Protein AF-A0A936ZXC7-F1 (afdb_monomer)

Structure (mmCIF, N/CA/C/O backbone):
data_AF-A0A936ZXC7-F1
#
_entry.id   AF-A0A936ZXC7-F1
#
loop_
_atom_site.group_PDB
_atom_site.id
_atom_site.type_symbol
_atom_site.label_atom_id
_atom_site.label_alt_id
_atom_site.label_comp_id
_atom_site.label_asym_id
_atom_site.label_entity_id
_atom_site.label_seq_id
_atom_site.pdbx_PDB_ins_code
_atom_site.Cartn_x
_atom_site.Cartn_y
_atom_site.Cartn_z
_atom_site.occupancy
_atom_site.B_iso_or_equiv
_atom_site.auth_seq_id
_atom_site.auth_comp_id
_atom_site.auth_asym_id
_atom_site.auth_atom_id
_atom_site.pdbx_PDB_model_num
ATOM 1 N N . MET A 1 1 ? -9.868 4.189 4.174 1.00 84.69 1 MET A N 1
ATOM 2 C CA . MET A 1 1 ? -10.949 5.196 4.031 1.00 84.69 1 MET A CA 1
ATOM 3 C C . MET A 1 1 ? -12.336 4.656 4.392 1.00 84.69 1 MET A C 1
ATOM 5 O O . MET A 1 1 ? -12.883 5.129 5.375 1.00 84.69 1 MET A O 1
ATOM 9 N N . LYS A 1 2 ? -12.896 3.651 3.692 1.00 87.75 2 LYS A N 1
ATOM 10 C CA . LYS A 1 2 ? -14.298 3.210 3.889 1.00 87.75 2 LYS A CA 1
ATOM 11 C C . LYS A 1 2 ? -14.613 2.737 5.313 1.00 87.75 2 LYS A C 1
ATOM 13 O O . LYS A 1 2 ? -15.684 3.027 5.826 1.00 87.75 2 LYS A O 1
ATOM 18 N N . ASN A 1 3 ? -13.658 2.071 5.967 1.00 87.94 3 ASN A N 1
ATOM 19 C CA . ASN A 1 3 ? -13.813 1.641 7.359 1.00 87.94 3 ASN A CA 1
ATOM 20 C C . ASN A 1 3 ? -14.006 2.837 8.302 1.00 87.94 3 ASN A C 1
ATOM 22 O O . ASN A 1 3 ? -14.913 2.823 9.119 1.00 87.94 3 ASN A O 1
ATOM 26 N N . TRP A 1 4 ? -13.198 3.890 8.152 1.00 92.62 4 TRP A N 1
ATOM 27 C CA . TRP A 1 4 ? -13.322 5.107 8.958 1.00 92.62 4 TRP A CA 1
ATOM 28 C C . TRP A 1 4 ? -14.599 5.889 8.651 1.00 92.62 4 TRP A C 1
ATOM 30 O O . TRP A 1 4 ? -15.241 6.378 9.572 1.00 92.62 4 TRP A O 1
ATOM 40 N N . GLN A 1 5 ? -15.017 5.935 7.382 1.00 93.50 5 GLN A N 1
ATOM 41 C CA . GLN A 1 5 ? -16.287 6.556 6.986 1.00 93.50 5 GLN A CA 1
ATOM 42 C C . GLN A 1 5 ? -17.486 5.872 7.652 1.00 93.50 5 GLN A C 1
ATOM 44 O O . GLN A 1 5 ? -18.351 6.554 8.186 1.00 93.50 5 GLN A O 1
ATOM 49 N N . ALA A 1 6 ? -17.503 4.536 7.689 1.00 89.56 6 ALA A N 1
ATOM 50 C CA . ALA A 1 6 ? -18.551 3.777 8.374 1.00 89.56 6 ALA A CA 1
ATOM 51 C C . ALA A 1 6 ? -18.571 4.009 9.897 1.00 89.56 6 ALA A C 1
ATOM 53 O O . ALA A 1 6 ? -19.593 3.791 10.536 1.00 89.56 6 ALA A O 1
ATOM 54 N N . LEU A 1 7 ? -17.450 4.454 10.472 1.00 90.06 7 LEU A N 1
ATOM 55 C CA . LEU A 1 7 ? -17.317 4.796 11.889 1.00 90.06 7 LEU A CA 1
ATOM 56 C C . LEU A 1 7 ? -17.603 6.281 12.184 1.00 90.06 7 LEU A C 1
ATOM 58 O O . LEU A 1 7 ? -17.504 6.686 13.338 1.00 90.06 7 LEU A O 1
ATOM 62 N N . GLY A 1 8 ? -17.929 7.092 11.168 1.00 93.19 8 GLY A N 1
ATOM 63 C CA . GLY A 1 8 ? -18.130 8.542 11.304 1.00 93.19 8 GLY A CA 1
ATOM 64 C C . GLY A 1 8 ? -16.835 9.356 11.448 1.00 93.19 8 GLY A C 1
ATOM 65 O O . GLY A 1 8 ? -16.875 10.561 11.669 1.00 93.19 8 GLY A O 1
ATOM 66 N N . GLU A 1 9 ? -15.673 8.724 11.290 1.00 93.88 9 GLU A N 1
ATOM 67 C CA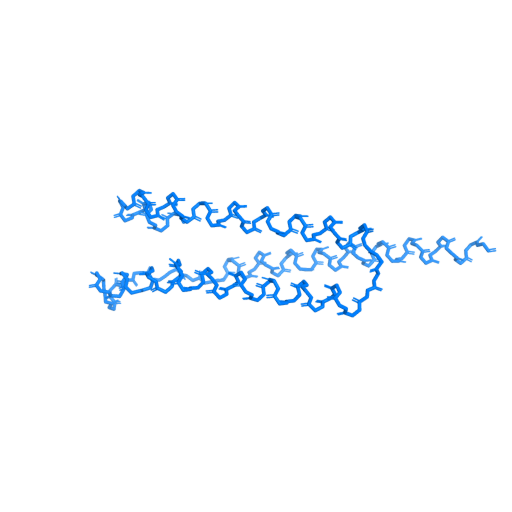 . GLU A 1 9 ? -14.351 9.317 11.522 1.00 93.88 9 GLU A CA 1
ATOM 68 C C . GLU A 1 9 ? -13.799 9.925 10.221 1.00 93.88 9 GLU A C 1
ATOM 70 O O . GLU A 1 9 ? -12.907 9.364 9.573 1.00 93.88 9 GLU A O 1
ATOM 75 N N . LYS A 1 10 ? -14.365 11.062 9.796 1.00 94.00 10 LYS A N 1
ATOM 76 C CA . LYS A 1 10 ? -14.066 11.685 8.491 1.00 94.00 10 LYS A CA 1
ATOM 77 C C . LYS A 1 10 ? -12.586 12.044 8.319 1.00 94.00 10 LYS A C 1
ATOM 79 O O . LYS A 1 10 ? -11.993 11.683 7.308 1.00 94.00 10 LYS A O 1
ATOM 84 N N . GLU A 1 11 ? -11.966 12.653 9.324 1.00 94.44 11 GLU A N 1
ATOM 85 C CA . GLU A 1 11 ? -10.557 13.063 9.257 1.00 94.44 11 GLU A CA 1
ATOM 86 C C . GLU A 1 11 ? -9.612 11.865 9.050 1.00 94.44 11 GLU A C 1
ATOM 88 O O . GLU A 1 11 ? -8.755 11.862 8.165 1.00 94.44 11 GLU A O 1
ATOM 93 N N . LYS A 1 12 ? -9.830 10.770 9.788 1.00 93.88 12 LYS A N 1
ATOM 94 C CA . LYS A 1 12 ? -9.057 9.525 9.625 1.00 93.88 12 LYS A CA 1
ATOM 95 C C . LYS A 1 12 ? -9.308 8.864 8.267 1.00 93.88 12 LYS A C 1
ATOM 97 O O . LYS A 1 12 ? -8.429 8.186 7.715 1.00 93.88 12 LYS A O 1
ATOM 102 N N . ALA A 1 13 ? -10.507 9.035 7.709 1.00 95.38 13 ALA A N 1
ATOM 103 C CA . ALA A 1 13 ? -10.814 8.572 6.363 1.00 95.38 13 ALA A CA 1
ATOM 104 C C . ALA A 1 13 ? -10.001 9.324 5.304 1.00 95.38 13 ALA A C 1
ATOM 106 O O . ALA A 1 13 ? -9.459 8.663 4.411 1.00 95.38 13 ALA A O 1
ATOM 107 N N . ASP A 1 14 ? -9.881 10.644 5.441 1.00 95.31 14 ASP A N 1
ATOM 108 C CA . ASP A 1 14 ? -9.106 11.504 4.544 1.00 95.31 14 ASP A CA 1
ATOM 109 C C . ASP A 1 14 ? -7.610 11.202 4.646 1.00 95.31 14 ASP A C 1
ATOM 111 O O . ASP A 1 14 ? -6.964 10.968 3.624 1.00 95.31 14 ASP A O 1
ATOM 115 N N . GLN A 1 15 ? -7.079 11.028 5.860 1.00 94.38 15 GLN A N 1
ATOM 116 C CA . GLN A 1 15 ? -5.699 10.565 6.061 1.00 94.38 15 GLN A CA 1
ATOM 117 C C . GLN A 1 15 ? -5.440 9.222 5.363 1.00 94.38 15 GLN A C 1
ATOM 119 O O . GLN A 1 15 ? -4.433 9.041 4.682 1.00 94.38 15 GLN A O 1
ATOM 124 N N . SER A 1 16 ? -6.374 8.271 5.459 1.00 94.38 16 SER A N 1
ATOM 125 C CA . SER A 1 16 ? -6.238 6.987 4.755 1.00 94.38 16 SER A CA 1
ATOM 126 C C . SER A 1 16 ? -6.298 7.126 3.232 1.00 94.38 16 SER A C 1
ATOM 128 O O . SER A 1 16 ? -5.706 6.316 2.523 1.00 94.38 16 SER A O 1
ATOM 130 N N . LYS A 1 17 ? -7.066 8.093 2.716 1.00 95.12 17 LYS A N 1
ATOM 131 C CA . LYS A 1 17 ? -7.129 8.389 1.280 1.00 95.12 17 LYS A CA 1
ATOM 132 C C . LYS A 1 17 ? -5.805 8.989 0.808 1.00 95.12 17 LYS A C 1
ATOM 134 O O . LYS A 1 17 ? -5.308 8.590 -0.239 1.00 95.12 17 LYS A O 1
ATOM 139 N N . MET A 1 18 ? -5.218 9.882 1.599 1.00 95.44 18 MET A N 1
ATOM 140 C CA . MET A 1 18 ? -3.913 10.475 1.318 1.00 95.44 18 MET A CA 1
ATOM 141 C C . MET A 1 18 ? -2.802 9.420 1.302 1.00 95.44 18 MET A C 1
ATOM 143 O O . MET A 1 18 ? -1.999 9.420 0.377 1.00 95.44 18 MET A O 1
ATOM 147 N N . TRP A 1 19 ? -2.818 8.458 2.233 1.00 95.69 19 TRP A N 1
ATOM 148 C CA . TRP A 1 19 ? -1.917 7.297 2.193 1.00 95.69 19 TRP A CA 1
ATOM 149 C C . TRP A 1 19 ? -2.042 6.500 0.896 1.00 95.69 19 TRP A C 1
ATOM 151 O O . TRP A 1 19 ? -1.031 6.186 0.281 1.00 95.69 19 TRP A O 1
ATOM 161 N N . LEU A 1 20 ? -3.268 6.210 0.449 1.00 94.62 20 LEU A N 1
ATOM 162 C CA . LEU A 1 20 ? -3.488 5.494 -0.809 1.00 94.62 20 LEU A CA 1
ATOM 163 C C . LEU A 1 20 ? -2.912 6.261 -2.008 1.00 94.62 20 LEU A C 1
ATOM 165 O O . LEU A 1 20 ? -2.186 5.682 -2.809 1.00 94.62 20 LEU A O 1
ATOM 169 N N . ILE A 1 21 ? -3.227 7.554 -2.121 1.00 96.81 21 ILE A N 1
ATOM 170 C CA . ILE A 1 21 ? -2.746 8.402 -3.221 1.00 96.81 21 ILE A CA 1
ATOM 171 C C . ILE A 1 21 ? -1.218 8.506 -3.183 1.00 96.81 21 ILE A C 1
ATOM 173 O O . ILE A 1 21 ? -0.576 8.320 -4.211 1.00 96.81 21 ILE A O 1
ATOM 177 N N . GLY A 1 22 ? -0.637 8.740 -2.004 1.00 96.62 22 GLY A N 1
ATOM 178 C CA . GLY A 1 22 ? 0.810 8.820 -1.814 1.00 96.62 22 GLY A CA 1
ATOM 179 C C . GLY A 1 22 ? 1.521 7.518 -2.178 1.00 96.62 22 GLY A C 1
ATOM 180 O O . GLY A 1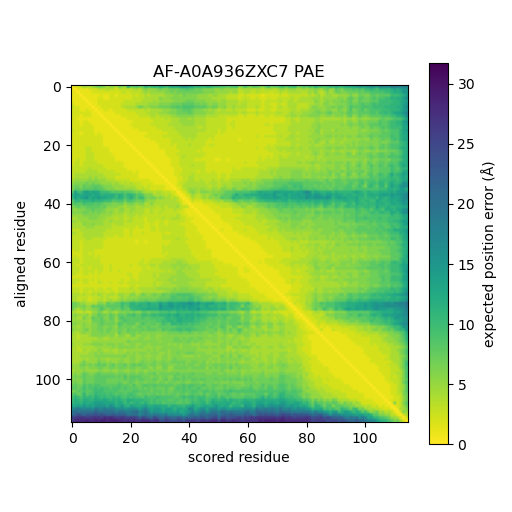 22 ? 2.530 7.553 -2.874 1.00 96.62 22 GLY A O 1
ATOM 181 N N . SER A 1 23 ? 0.971 6.363 -1.789 1.00 95.62 23 SER A N 1
ATOM 182 C CA . SER A 1 23 ? 1.520 5.061 -2.182 1.00 95.62 23 SER A CA 1
ATOM 183 C C . SER A 1 23 ? 1.437 4.827 -3.690 1.00 95.62 23 SER A C 1
ATOM 185 O O . SER A 1 23 ? 2.407 4.360 -4.276 1.00 95.62 23 SER A O 1
ATOM 187 N N . ILE A 1 24 ? 0.318 5.177 -4.335 1.00 96.06 24 ILE A N 1
ATOM 188 C CA . ILE A 1 24 ? 0.189 5.071 -5.798 1.00 96.06 24 ILE A CA 1
ATOM 189 C C . ILE A 1 24 ? 1.221 5.968 -6.485 1.00 96.06 24 ILE A C 1
ATOM 191 O O . ILE A 1 24 ? 1.950 5.492 -7.349 1.00 96.06 24 ILE A O 1
ATOM 195 N N . ALA A 1 25 ? 1.319 7.236 -6.079 1.00 97.31 25 ALA A N 1
ATOM 196 C CA . ALA A 1 25 ? 2.285 8.176 -6.640 1.00 97.31 25 ALA A CA 1
ATOM 197 C C . ALA A 1 25 ? 3.724 7.668 -6.477 1.00 97.31 25 ALA A C 1
ATOM 199 O O . ALA A 1 25 ? 4.493 7.688 -7.433 1.00 97.31 25 ALA A O 1
ATOM 200 N N . PHE A 1 26 ? 4.065 7.137 -5.300 1.00 95.31 26 PHE A N 1
ATOM 201 C CA . PHE A 1 26 ? 5.366 6.529 -5.040 1.00 95.31 26 PHE A CA 1
ATOM 202 C C . PHE A 1 26 ? 5.662 5.360 -5.989 1.00 95.31 26 PHE A C 1
ATOM 204 O O . PHE A 1 26 ? 6.719 5.340 -6.612 1.00 95.31 26 PHE A O 1
ATOM 211 N N . PHE A 1 27 ? 4.729 4.417 -6.161 1.00 92.38 27 PHE A N 1
ATOM 212 C CA . PHE A 1 27 ? 4.932 3.286 -7.072 1.00 92.38 27 PHE A CA 1
ATOM 213 C C . PHE A 1 27 ? 4.991 3.700 -8.545 1.00 92.38 27 PHE A C 1
ATOM 215 O O . PHE A 1 27 ? 5.753 3.106 -9.301 1.00 92.38 27 PHE A O 1
ATOM 222 N N . VAL A 1 28 ? 4.240 4.726 -8.956 1.00 93.69 28 VAL A N 1
ATOM 223 C CA . VAL A 1 28 ? 4.336 5.290 -10.312 1.00 93.69 28 VAL A CA 1
ATOM 224 C C . VAL A 1 28 ? 5.718 5.895 -10.546 1.00 93.69 28 VAL A C 1
ATOM 226 O O . VAL A 1 28 ? 6.335 5.610 -11.568 1.00 93.69 28 VAL A O 1
ATOM 229 N N . VAL A 1 29 ? 6.233 6.678 -9.592 1.00 92.94 29 VAL A N 1
ATOM 230 C CA . VAL A 1 29 ? 7.592 7.233 -9.674 1.00 92.94 29 VAL A CA 1
ATOM 231 C C . VAL A 1 29 ? 8.621 6.109 -9.752 1.00 92.94 29 VAL A C 1
ATOM 233 O O . VAL A 1 29 ? 9.455 6.136 -10.650 1.00 92.94 29 VAL A O 1
ATOM 236 N N . LEU A 1 30 ? 8.519 5.089 -8.893 1.00 89.75 30 LEU A N 1
ATOM 237 C CA . LEU A 1 30 ? 9.408 3.925 -8.944 1.00 89.75 30 LEU A CA 1
ATOM 238 C C . LEU A 1 30 ? 9.376 3.224 -10.305 1.00 89.75 30 LEU A C 1
ATOM 240 O O . LEU A 1 30 ? 10.432 2.904 -10.841 1.00 89.75 30 LEU A O 1
ATOM 244 N N . ALA A 1 31 ? 8.190 3.008 -10.877 1.00 87.06 31 ALA A N 1
ATOM 245 C CA . ALA A 1 31 ? 8.047 2.367 -12.180 1.00 87.06 31 ALA A CA 1
ATOM 246 C C . ALA A 1 31 ? 8.696 3.198 -13.298 1.00 87.06 31 ALA A C 1
ATOM 248 O O . ALA A 1 31 ? 9.426 2.650 -14.118 1.00 87.06 31 ALA A O 1
ATOM 249 N N . ILE A 1 32 ? 8.493 4.520 -13.303 1.00 90.38 32 ILE A N 1
ATOM 250 C CA . ILE A 1 32 ? 9.139 5.423 -14.266 1.00 90.38 32 ILE A CA 1
ATOM 251 C C . ILE A 1 32 ? 10.661 5.372 -14.096 1.00 90.38 32 ILE A C 1
ATOM 253 O O . ILE A 1 32 ? 11.383 5.183 -15.073 1.00 90.38 32 ILE A O 1
ATOM 257 N N . THR A 1 33 ? 11.170 5.485 -12.868 1.00 87.25 33 THR A N 1
ATOM 258 C CA . THR A 1 33 ? 12.615 5.442 -12.609 1.00 87.25 33 THR A CA 1
ATOM 259 C C . THR A 1 33 ? 13.226 4.112 -13.041 1.00 87.25 33 THR A C 1
ATOM 261 O O . THR A 1 33 ? 14.276 4.126 -13.674 1.00 87.25 33 THR A O 1
ATOM 264 N N . ALA A 1 34 ? 12.553 2.986 -12.787 1.00 84.12 34 ALA A N 1
ATOM 265 C CA . ALA A 1 34 ? 13.007 1.664 -13.216 1.00 84.12 34 ALA A CA 1
ATOM 266 C C . ALA A 1 34 ? 13.124 1.532 -14.745 1.00 84.12 34 ALA A C 1
ATOM 268 O O . ALA A 1 34 ? 13.959 0.777 -15.222 1.00 84.12 34 ALA A O 1
ATOM 269 N N . THR A 1 35 ? 12.323 2.274 -15.519 1.00 82.81 35 THR A N 1
ATOM 270 C CA . THR A 1 35 ? 12.423 2.274 -16.992 1.00 82.81 35 THR A CA 1
ATOM 271 C C . THR A 1 35 ? 13.490 3.214 -17.551 1.00 82.81 35 THR A C 1
ATOM 273 O O . THR A 1 35 ? 13.954 3.008 -18.668 1.00 82.81 35 THR A O 1
ATOM 276 N N . LEU A 1 36 ? 13.851 4.268 -16.811 1.00 88.88 36 LEU A N 1
ATOM 277 C CA . LEU A 1 36 ? 14.763 5.315 -17.288 1.00 88.88 36 LEU A CA 1
ATOM 278 C C . LEU A 1 36 ? 16.199 5.136 -16.790 1.00 88.88 36 LEU A C 1
ATOM 280 O O . LEU A 1 36 ? 17.123 5.667 -17.405 1.00 88.88 36 LEU A O 1
ATOM 284 N N . MET A 1 37 ? 16.393 4.447 -15.665 1.00 86.25 37 MET A N 1
ATOM 285 C CA . MET A 1 37 ? 17.716 4.219 -15.093 1.00 86.25 37 MET A CA 1
ATOM 286 C C . MET A 1 37 ? 18.316 2.895 -15.571 1.00 86.25 37 MET A C 1
ATOM 288 O O . MET A 1 37 ? 17.592 1.909 -15.693 1.00 86.25 37 MET A O 1
ATOM 292 N N . PRO A 1 38 ? 19.639 2.848 -15.812 1.00 85.25 38 PRO A N 1
ATOM 293 C CA . PRO A 1 38 ? 20.323 1.592 -16.079 1.00 85.25 38 PRO A CA 1
ATOM 294 C C . PRO A 1 38 ? 20.211 0.662 -14.869 1.00 85.25 38 PRO A C 1
ATOM 296 O O . PRO A 1 38 ? 20.290 1.111 -13.721 1.00 85.25 38 PRO A O 1
ATOM 299 N N . GLU A 1 39 ? 20.054 -0.635 -15.129 1.00 84.94 39 GLU A N 1
ATOM 300 C CA . GLU A 1 39 ? 20.010 -1.632 -14.064 1.00 84.94 39 GLU A CA 1
ATOM 301 C C . GLU A 1 39 ? 21.332 -1.641 -13.287 1.00 84.94 39 GLU A C 1
ATOM 303 O O . GLU A 1 39 ? 22.418 -1.809 -13.847 1.00 84.94 39 GLU A O 1
ATOM 308 N N . SER A 1 40 ? 21.238 -1.440 -11.974 1.00 88.81 40 SER A N 1
ATOM 309 C CA . SER A 1 40 ? 22.372 -1.465 -11.059 1.00 88.81 40 SER A CA 1
ATOM 310 C C . SER A 1 40 ? 21.931 -2.013 -9.703 1.00 88.81 40 SER A C 1
ATOM 312 O O . SER A 1 40 ? 20.775 -1.871 -9.293 1.00 88.81 40 SER A O 1
ATOM 314 N N . LYS A 1 41 ? 22.864 -2.633 -8.974 1.00 89.75 41 LYS A N 1
ATOM 315 C CA . LYS A 1 41 ? 22.577 -3.197 -7.644 1.00 89.75 41 LYS A CA 1
ATOM 316 C C . LYS A 1 41 ? 22.151 -2.118 -6.647 1.00 89.75 41 LYS A C 1
ATOM 318 O O . LYS A 1 41 ? 21.368 -2.389 -5.739 1.00 89.75 41 LYS A O 1
ATOM 323 N N . GLU A 1 42 ? 22.673 -0.908 -6.804 1.00 88.94 42 GLU A N 1
ATOM 324 C CA . GLU A 1 42 ? 22.357 0.246 -5.967 1.00 88.94 42 GLU A CA 1
ATOM 325 C C . GLU A 1 42 ? 20.915 0.708 -6.193 1.00 88.94 42 GLU A C 1
ATOM 327 O O . GLU A 1 42 ? 20.186 0.926 -5.225 1.00 88.94 42 GLU A O 1
ATOM 332 N N . VAL A 1 43 ? 20.481 0.796 -7.455 1.00 86.25 43 VAL A N 1
ATOM 333 C CA . VAL A 1 43 ? 19.103 1.158 -7.827 1.00 86.25 43 VAL A CA 1
ATOM 334 C C . VAL A 1 43 ? 18.110 0.120 -7.294 1.00 86.25 43 VAL A C 1
ATOM 336 O O . VAL A 1 43 ? 17.123 0.481 -6.648 1.00 86.25 43 VAL A O 1
ATOM 339 N N . ASP A 1 44 ? 18.422 -1.168 -7.444 1.00 88.25 44 ASP A N 1
ATOM 340 C CA . ASP A 1 44 ? 17.619 -2.267 -6.896 1.00 88.25 44 ASP A CA 1
ATOM 341 C C . ASP A 1 44 ? 17.475 -2.194 -5.373 1.00 88.25 44 ASP A C 1
ATOM 343 O O . ASP A 1 44 ? 16.382 -2.375 -4.818 1.00 88.25 44 ASP A O 1
ATOM 347 N N . LEU A 1 45 ? 18.583 -1.933 -4.674 1.00 90.75 45 LEU A N 1
ATOM 348 C CA . LEU A 1 45 ? 18.581 -1.800 -3.222 1.00 90.75 45 LEU A CA 1
ATOM 349 C C . LEU A 1 45 ? 17.734 -0.603 -2.783 1.00 90.75 45 LEU A C 1
ATOM 351 O O . LEU A 1 45 ? 16.934 -0.742 -1.856 1.00 90.75 45 LEU A O 1
ATOM 355 N N . LEU A 1 46 ? 17.869 0.542 -3.455 1.00 88.31 46 LEU A N 1
ATOM 356 C CA . LEU A 1 46 ? 17.079 1.744 -3.179 1.00 88.31 46 LEU A CA 1
ATOM 357 C C . LEU A 1 46 ? 15.582 1.489 -3.358 1.00 88.31 46 LEU A C 1
ATOM 359 O O . LEU A 1 46 ? 14.791 1.874 -2.496 1.00 88.31 46 LEU A O 1
ATOM 363 N N . PHE A 1 47 ? 15.180 0.791 -4.421 1.00 90.31 47 PHE A N 1
ATOM 364 C CA . PHE A 1 47 ? 13.777 0.447 -4.657 1.00 90.31 47 PHE A CA 1
ATOM 365 C C . PHE A 1 47 ? 13.215 -0.480 -3.581 1.00 90.31 47 PHE A C 1
ATOM 367 O O . PHE A 1 47 ? 12.142 -0.212 -3.030 1.00 90.31 47 PHE A O 1
ATOM 374 N N . ARG A 1 48 ? 13.947 -1.540 -3.220 1.00 91.12 48 ARG A N 1
ATOM 375 C CA . ARG A 1 48 ? 13.526 -2.476 -2.164 1.00 91.12 48 ARG A CA 1
ATOM 376 C C . ARG A 1 48 ? 13.445 -1.789 -0.806 1.00 91.12 48 ARG A C 1
ATOM 378 O O . ARG A 1 48 ? 12.440 -1.933 -0.109 1.00 91.12 48 ARG A O 1
ATOM 385 N N . ALA A 1 49 ? 14.473 -1.025 -0.444 1.00 94.12 49 ALA A N 1
ATOM 386 C CA . ALA A 1 49 ? 14.520 -0.287 0.812 1.00 94.12 49 ALA A CA 1
ATOM 387 C C . ALA A 1 49 ? 13.413 0.773 0.879 1.00 94.12 49 ALA A C 1
ATOM 389 O O . ALA A 1 49 ? 12.743 0.887 1.903 1.00 94.12 49 ALA A O 1
ATOM 390 N N . GLY A 1 50 ? 13.163 1.494 -0.217 1.00 93.00 50 GLY A N 1
ATOM 391 C CA . GLY A 1 50 ? 12.094 2.484 -0.316 1.00 93.00 50 GLY A CA 1
ATOM 392 C C . GLY A 1 50 ? 10.707 1.864 -0.161 1.00 93.00 50 GLY A C 1
ATOM 393 O O . GLY A 1 50 ? 9.908 2.337 0.647 1.00 93.00 50 GLY A O 1
ATOM 394 N N . ALA A 1 51 ? 10.428 0.766 -0.869 1.00 93.31 51 ALA A N 1
ATOM 395 C CA . ALA A 1 51 ? 9.160 0.047 -0.748 1.00 93.31 51 ALA A CA 1
ATOM 396 C C . ALA A 1 51 ? 8.948 -0.511 0.670 1.00 93.31 51 ALA A C 1
ATOM 398 O O . ALA A 1 51 ? 7.855 -0.400 1.233 1.00 93.31 51 ALA A O 1
ATOM 399 N N . PHE A 1 52 ? 9.998 -1.063 1.280 1.00 95.69 52 PHE A N 1
ATOM 400 C CA . PHE A 1 52 ? 9.940 -1.567 2.651 1.00 95.69 52 PHE A CA 1
ATOM 401 C C . PHE A 1 52 ? 9.758 -0.438 3.675 1.00 95.69 52 PHE A C 1
ATOM 403 O O . PHE A 1 52 ? 8.940 -0.548 4.589 1.00 95.69 52 PHE A O 1
ATOM 410 N N . GLY A 1 53 ? 10.453 0.684 3.486 1.00 96.50 53 GLY A N 1
ATOM 411 C CA . GLY A 1 53 ? 10.299 1.891 4.294 1.00 96.50 53 GLY A CA 1
ATOM 412 C C . GLY A 1 53 ? 8.881 2.453 4.224 1.00 96.50 53 GLY A C 1
ATOM 413 O O . GLY A 1 53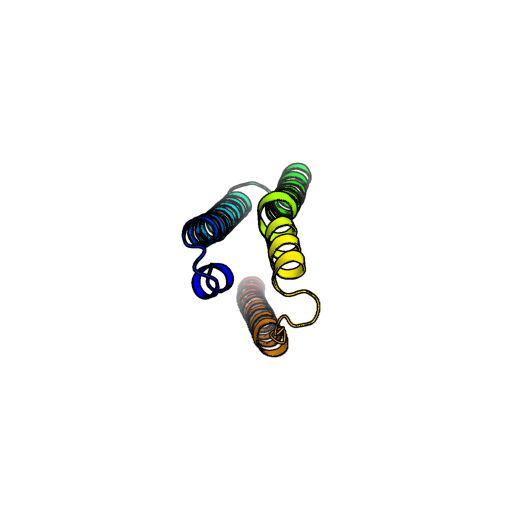 ? 8.290 2.752 5.263 1.00 96.50 53 GLY A O 1
ATOM 414 N N . LEU A 1 54 ? 8.290 2.514 3.026 1.00 96.50 54 LEU A N 1
ATOM 415 C CA . LEU A 1 54 ? 6.895 2.918 2.838 1.00 96.50 54 LEU A CA 1
ATOM 416 C C . LEU A 1 54 ? 5.937 1.991 3.599 1.00 96.50 54 LEU A C 1
ATOM 418 O O . LEU A 1 54 ? 5.023 2.473 4.270 1.00 96.50 54 LEU A O 1
ATOM 422 N N . LEU A 1 55 ? 6.154 0.673 3.532 1.00 95.75 55 LEU A N 1
ATOM 423 C CA . LEU A 1 55 ? 5.335 -0.310 4.242 1.00 95.75 55 LEU A CA 1
ATOM 424 C C . LEU A 1 55 ? 5.399 -0.113 5.763 1.00 95.75 55 LEU A C 1
ATOM 426 O O . LEU A 1 55 ? 4.358 -0.100 6.424 1.00 95.75 55 LEU A O 1
ATOM 430 N N . ILE A 1 56 ? 6.600 0.080 6.317 1.00 97.62 56 ILE A N 1
ATOM 431 C CA . ILE A 1 56 ? 6.791 0.366 7.747 1.00 97.62 56 ILE A CA 1
ATOM 432 C C . ILE A 1 56 ? 6.082 1.668 8.126 1.00 97.62 56 ILE A C 1
ATOM 434 O O . ILE A 1 56 ? 5.337 1.698 9.110 1.00 97.62 56 ILE A O 1
ATOM 438 N N . ALA A 1 57 ? 6.281 2.731 7.345 1.00 97.06 57 ALA A N 1
ATOM 439 C CA . ALA A 1 57 ? 5.679 4.033 7.602 1.00 97.06 57 ALA A CA 1
ATOM 440 C C . ALA A 1 57 ? 4.147 3.943 7.617 1.00 97.06 57 ALA A C 1
ATOM 442 O O . ALA A 1 57 ? 3.510 4.389 8.574 1.00 97.06 57 ALA A O 1
ATOM 443 N N . TRP A 1 58 ? 3.560 3.281 6.618 1.00 96.88 58 TRP A N 1
ATOM 444 C CA . TRP A 1 58 ? 2.122 3.038 6.552 1.00 96.88 58 TRP A CA 1
ATOM 445 C C . TRP A 1 58 ? 1.618 2.209 7.739 1.00 96.88 58 TRP A C 1
ATOM 447 O O . TRP A 1 58 ? 0.588 2.537 8.341 1.00 96.88 58 TRP A O 1
ATOM 457 N N . TYR A 1 59 ? 2.342 1.151 8.117 1.00 96.19 59 TYR A N 1
ATOM 458 C CA . TYR A 1 59 ? 1.947 0.295 9.232 1.00 96.19 59 TYR A CA 1
ATOM 459 C C . TYR A 1 59 ? 1.901 1.072 10.549 1.00 96.19 59 TYR A C 1
ATOM 461 O O . TYR A 1 59 ? 0.907 1.004 11.278 1.00 96.19 59 TYR A O 1
ATOM 469 N N . VAL A 1 60 ? 2.953 1.836 10.849 1.00 96.81 60 VAL A N 1
ATOM 470 C CA . VAL A 1 60 ? 3.069 2.586 12.106 1.00 96.81 60 VAL A CA 1
ATOM 471 C C . VAL A 1 60 ? 2.065 3.734 12.166 1.00 96.81 60 VAL A C 1
ATOM 473 O O . VAL A 1 60 ? 1.444 3.930 13.210 1.00 96.81 60 VAL A O 1
ATOM 476 N N . GLN A 1 61 ? 1.881 4.469 11.069 1.00 94.75 61 GLN A N 1
ATOM 477 C CA . GLN A 1 61 ? 1.073 5.692 11.061 1.00 94.75 61 GLN A CA 1
ATOM 478 C C . GLN A 1 61 ? -0.413 5.448 10.781 1.00 94.75 61 GLN A C 1
ATOM 480 O O . GLN A 1 61 ? -1.249 6.234 11.215 1.00 94.75 61 GLN A O 1
ATOM 485 N N . SER A 1 62 ? -0.773 4.371 10.077 1.00 93.25 62 SER A N 1
ATOM 486 C CA . SER A 1 62 ? -2.158 4.125 9.654 1.00 93.25 62 SER A CA 1
ATOM 487 C C . SER A 1 62 ? -2.714 2.805 10.186 1.00 93.25 62 SER A C 1
ATOM 489 O O . SER A 1 62 ? -3.706 2.799 10.924 1.00 93.25 62 SER A O 1
ATOM 491 N N . ALA A 1 63 ? -2.068 1.680 9.873 1.00 92.44 63 ALA A N 1
ATOM 492 C CA . ALA A 1 63 ? -2.636 0.359 10.151 1.00 92.44 63 ALA A CA 1
ATOM 493 C C . ALA A 1 63 ? -2.714 0.046 11.654 1.00 92.44 63 ALA A C 1
ATOM 495 O O . ALA A 1 63 ? -3.762 -0.359 12.164 1.00 92.44 63 ALA A O 1
ATOM 496 N N . ARG A 1 64 ? -1.618 0.269 12.388 1.00 94.50 64 ARG A N 1
ATOM 497 C CA . ARG A 1 64 ? -1.532 -0.018 13.825 1.00 94.50 64 ARG A CA 1
ATOM 498 C C . ARG A 1 64 ? -2.486 0.857 14.657 1.00 94.50 64 ARG A C 1
ATOM 500 O O . ARG A 1 64 ? -3.184 0.290 15.503 1.00 94.50 64 ARG A O 1
ATOM 507 N N . PRO A 1 65 ? -2.593 2.186 14.444 1.00 93.31 65 PRO A N 1
ATOM 508 C CA . PRO A 1 65 ? -3.594 3.011 15.124 1.00 93.31 65 PRO A CA 1
ATOM 509 C C . PRO A 1 65 ? -5.033 2.586 14.823 1.00 93.31 65 PRO A C 1
ATOM 511 O O . PRO A 1 65 ? -5.857 2.550 15.736 1.00 93.31 65 PRO A O 1
ATOM 514 N N . GLN A 1 66 ? -5.336 2.200 13.579 1.00 92.62 66 GLN A N 1
ATOM 515 C CA . GLN A 1 66 ? -6.664 1.697 13.222 1.00 92.62 66 GLN A CA 1
ATOM 516 C C . GLN A 1 66 ? -7.018 0.421 13.990 1.00 92.62 66 GLN A C 1
ATOM 518 O O . GLN A 1 66 ? -8.100 0.335 14.570 1.00 92.62 66 GLN A O 1
ATOM 523 N N . ALA A 1 67 ? -6.103 -0.549 14.029 1.00 92.06 67 ALA A N 1
ATOM 524 C CA . ALA A 1 67 ? -6.311 -1.796 14.758 1.00 92.06 67 ALA A CA 1
ATOM 525 C C . ALA A 1 67 ? -6.551 -1.545 16.255 1.00 92.06 67 ALA A C 1
ATOM 527 O O . ALA A 1 67 ? -7.482 -2.104 16.833 1.00 92.06 67 ALA A O 1
ATOM 528 N N . ARG A 1 68 ? -5.763 -0.650 16.867 1.00 93.94 68 ARG A N 1
ATOM 529 C CA . ARG A 1 68 ? -5.930 -0.247 18.273 1.00 93.94 68 ARG A CA 1
ATOM 530 C C . ARG A 1 68 ? -7.270 0.430 18.537 1.00 93.94 68 ARG A C 1
ATOM 532 O O . ARG A 1 68 ? -7.933 0.082 19.506 1.00 93.94 68 ARG A O 1
ATOM 539 N N . TYR A 1 69 ? -7.677 1.359 17.674 1.00 93.69 69 TYR A N 1
ATOM 540 C CA . TYR A 1 69 ? -8.964 2.043 17.792 1.00 93.69 69 TYR A CA 1
ATOM 541 C C . TYR A 1 69 ? -10.130 1.048 17.759 1.00 93.69 69 TYR A C 1
ATOM 543 O O . TYR A 1 69 ? -11.023 1.101 18.601 1.00 93.69 69 TYR A O 1
ATOM 551 N N . ILE A 1 70 ? -10.107 0.114 16.805 1.00 92.12 70 ILE A N 1
ATOM 552 C CA . ILE A 1 70 ? -11.150 -0.906 16.665 1.00 92.12 70 ILE A CA 1
ATOM 553 C C . ILE A 1 70 ? -11.178 -1.825 17.890 1.00 92.12 70 ILE A C 1
ATOM 555 O O . ILE A 1 70 ? -12.251 -2.067 18.438 1.00 92.12 70 ILE A O 1
ATOM 559 N N . ALA A 1 71 ? -10.012 -2.298 18.339 1.00 92.12 71 ALA A N 1
ATOM 560 C CA . ALA A 1 71 ? -9.906 -3.154 19.516 1.00 92.12 71 ALA A CA 1
ATOM 561 C C . ALA A 1 71 ? -10.427 -2.455 20.780 1.00 92.12 71 ALA A C 1
ATOM 563 O O . ALA A 1 71 ? -11.184 -3.057 21.532 1.00 92.12 71 ALA A O 1
ATOM 564 N N . GLY A 1 72 ? -10.084 -1.178 20.977 1.00 94.19 72 GLY A N 1
ATOM 565 C CA . GLY A 1 72 ? -10.552 -0.396 22.121 1.00 94.19 72 GLY A CA 1
ATOM 566 C C . GLY A 1 72 ? -12.054 -0.107 22.092 1.00 94.19 72 GLY A C 1
ATOM 567 O O . GLY A 1 72 ? -12.693 -0.116 23.136 1.00 94.19 72 GLY A O 1
ATOM 568 N N . ARG A 1 73 ? -12.634 0.125 20.907 1.00 92.44 73 ARG A N 1
ATOM 569 C CA . ARG A 1 73 ? -14.053 0.495 20.774 1.00 92.44 73 ARG A CA 1
ATOM 570 C C . ARG A 1 73 ? -15.005 -0.700 20.732 1.00 92.44 73 ARG A C 1
ATOM 572 O O . ARG A 1 73 ? -16.128 -0.589 21.208 1.00 92.44 73 ARG A O 1
ATOM 579 N N . PHE A 1 74 ? -14.590 -1.811 20.128 1.00 91.31 74 PHE A N 1
ATOM 580 C CA . PHE A 1 74 ? -15.480 -2.941 19.837 1.00 91.31 74 PHE A CA 1
ATOM 581 C C . PHE A 1 74 ? -15.021 -4.268 20.449 1.00 91.31 74 PHE A C 1
ATOM 583 O O . PHE A 1 74 ? -15.814 -5.207 20.496 1.00 91.31 74 PHE A O 1
ATOM 590 N N . GLY A 1 75 ? -13.768 -4.381 20.902 1.00 89.69 75 GLY A N 1
ATOM 591 C CA . GLY A 1 75 ? -13.228 -5.620 21.462 1.00 89.69 75 GLY A CA 1
ATOM 592 C C . GLY A 1 75 ? -13.444 -6.828 20.542 1.00 89.69 75 GLY A C 1
ATOM 593 O O . GLY A 1 75 ? -13.143 -6.784 19.346 1.00 89.69 75 GLY A O 1
ATOM 594 N N . ALA A 1 76 ? -13.993 -7.909 21.103 1.00 88.31 76 ALA A N 1
ATOM 595 C CA . ALA A 1 76 ? -14.320 -9.133 20.366 1.00 88.31 76 ALA A CA 1
ATOM 596 C C . ALA A 1 76 ? -15.558 -9.000 19.459 1.00 88.31 76 ALA A C 1
ATOM 598 O O . ALA A 1 76 ? -15.723 -9.790 18.532 1.00 88.31 76 ALA A O 1
ATOM 599 N N . SER A 1 77 ? -16.397 -7.988 19.680 1.00 90.00 77 SER A N 1
ATOM 600 C CA . SER A 1 77 ? -17.667 -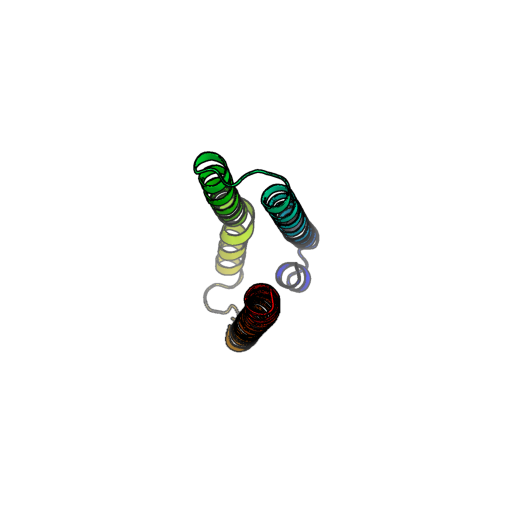7.793 18.973 1.00 90.00 77 SER A CA 1
ATOM 601 C C . SER A 1 77 ? -17.505 -7.119 17.606 1.00 90.00 77 SER A C 1
ATOM 603 O O . SER A 1 77 ? -18.498 -6.820 16.945 1.00 90.00 77 SER A O 1
ATOM 605 N N . TYR A 1 78 ? -16.272 -6.846 17.164 1.00 86.25 78 TYR A N 1
ATOM 606 C CA . TYR A 1 78 ? -16.029 -6.217 15.869 1.00 86.25 78 TYR A CA 1
ATOM 607 C C . TYR A 1 78 ? -16.321 -7.182 14.703 1.00 86.25 78 TYR A C 1
ATOM 609 O O . TYR A 1 78 ? -15.631 -8.200 14.569 1.00 86.25 78 TYR A O 1
ATOM 617 N N . PRO A 1 79 ? -17.268 -6.861 13.800 1.00 84.44 79 PRO A N 1
ATOM 618 C CA . PRO A 1 79 ? -17.581 -7.713 12.660 1.00 84.44 79 PRO A CA 1
ATOM 619 C C . PRO A 1 79 ? -16.447 -7.667 11.626 1.0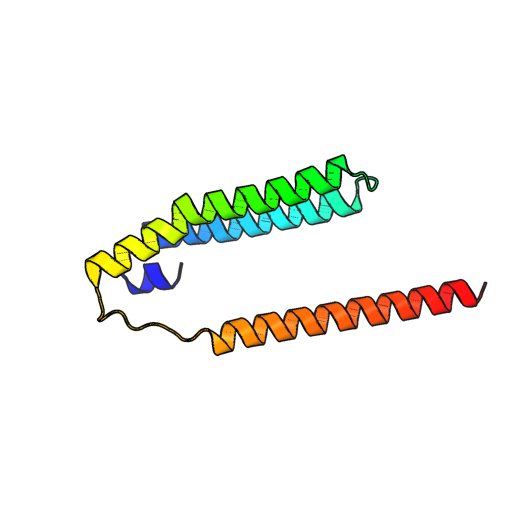0 84.44 79 PRO A C 1
ATOM 621 O O . PRO A 1 79 ? -16.287 -6.703 10.872 1.00 84.44 79 PRO A O 1
ATOM 624 N N . LYS A 1 80 ? -15.642 -8.732 11.577 1.00 85.25 80 LYS A N 1
ATOM 625 C CA . LYS A 1 80 ? -14.532 -8.865 10.625 1.00 85.25 80 LYS A CA 1
ATOM 626 C C . LYS A 1 80 ? -15.057 -9.259 9.246 1.00 85.25 80 LYS A C 1
ATOM 628 O O . LYS A 1 80 ? -15.850 -10.186 9.110 1.00 85.25 80 LYS A O 1
ATOM 633 N N . LYS A 1 81 ? -14.568 -8.586 8.203 1.00 86.81 81 LYS A N 1
ATOM 634 C CA . LYS A 1 81 ? -14.812 -8.997 6.814 1.00 86.81 81 LYS A CA 1
ATOM 635 C C . LYS A 1 81 ? -13.787 -10.047 6.395 1.00 86.81 81 LYS A C 1
ATOM 637 O O . LYS A 1 81 ? -12.610 -9.932 6.727 1.00 86.81 81 LYS A O 1
ATOM 642 N N . GLY A 1 82 ? -14.241 -11.055 5.653 1.00 89.00 82 GLY A N 1
ATOM 643 C CA . GLY A 1 82 ? -13.363 -12.076 5.086 1.00 89.00 82 GLY A CA 1
ATOM 644 C C . GLY A 1 82 ? -12.448 -11.524 3.987 1.00 89.00 82 GLY A C 1
ATOM 645 O O . GLY A 1 82 ? -12.797 -10.574 3.285 1.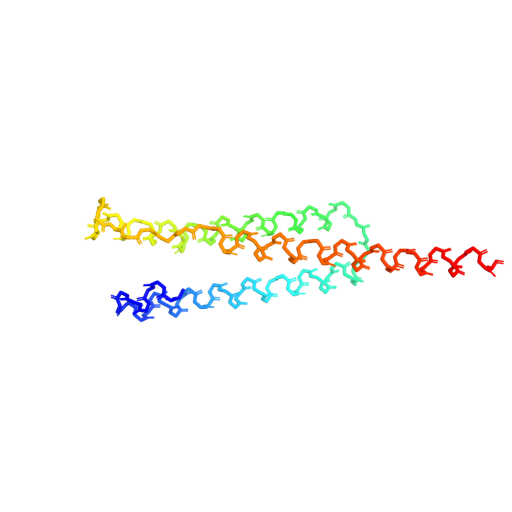00 89.00 82 GLY A O 1
ATOM 646 N N . TRP A 1 83 ? -11.293 -12.166 3.811 1.00 94.19 83 TRP A N 1
ATOM 647 C CA . TRP A 1 83 ? -10.278 -11.799 2.815 1.00 94.19 83 TRP A CA 1
ATOM 648 C C . TRP A 1 83 ? -10.445 -12.489 1.456 1.00 94.19 83 TRP A C 1
ATOM 650 O O . TRP A 1 83 ? -9.735 -12.146 0.518 1.00 94.19 83 TRP A O 1
ATOM 660 N N . GLY A 1 84 ? -11.402 -13.414 1.315 1.00 96.44 84 GLY A N 1
ATOM 661 C CA . GLY A 1 84 ? -11.550 -14.233 0.106 1.00 96.44 84 GLY A CA 1
ATOM 662 C C . GLY A 1 84 ? -11.688 -13.422 -1.187 1.00 96.44 84 GLY A C 1
ATOM 663 O O . GLY A 1 84 ? -10.941 -13.652 -2.129 1.00 96.44 84 GLY A O 1
ATOM 664 N N . LYS A 1 85 ? -12.582 -12.421 -1.221 1.00 94.44 85 LYS A N 1
ATOM 665 C CA . LYS A 1 85 ? -12.754 -11.554 -2.405 1.00 94.44 85 LYS A CA 1
ATOM 666 C C . LYS A 1 85 ? -11.486 -10.738 -2.726 1.00 94.44 85 LYS A C 1
ATOM 668 O O . LYS A 1 85 ? -11.036 -10.809 -3.865 1.00 94.44 85 LYS A O 1
ATOM 673 N N . PRO A 1 86 ? -10.880 -9.999 -1.769 1.00 93.44 86 PRO A N 1
ATOM 674 C CA . PRO A 1 86 ? -9.601 -9.327 -2.005 1.00 93.44 86 PRO A CA 1
ATOM 675 C C . PRO A 1 86 ? -8.493 -10.247 -2.529 1.00 93.44 86 PRO A C 1
ATOM 677 O O . PRO A 1 86 ? -7.814 -9.885 -3.485 1.00 93.44 86 PRO A O 1
ATOM 680 N N . LEU A 1 87 ? -8.327 -11.433 -1.936 1.00 96.06 87 LEU A N 1
ATOM 681 C CA . LEU A 1 87 ? -7.296 -12.390 -2.344 1.00 96.06 87 LEU A CA 1
ATOM 682 C C . LEU A 1 87 ? -7.558 -12.952 -3.742 1.00 96.06 87 LEU A C 1
ATOM 684 O O . LEU A 1 87 ? -6.623 -13.075 -4.525 1.00 96.06 87 LEU A O 1
ATOM 688 N N . LEU A 1 88 ? -8.820 -13.226 -4.083 1.00 97.25 88 LEU A N 1
ATOM 689 C CA . LEU A 1 88 ? -9.195 -13.644 -5.431 1.00 97.25 88 LEU A CA 1
ATOM 690 C C . LEU A 1 88 ? -8.844 -12.569 -6.466 1.00 97.25 88 LEU A C 1
ATOM 692 O O . LEU A 1 88 ? -8.248 -12.887 -7.488 1.00 97.25 88 LEU A O 1
ATOM 696 N N . TYR A 1 89 ? -9.158 -11.298 -6.202 1.00 96.75 89 TYR A N 1
ATOM 697 C CA . TYR A 1 89 ? -8.783 -10.216 -7.116 1.00 96.75 89 TYR A CA 1
ATOM 698 C C . TYR A 1 89 ? -7.266 -10.061 -7.239 1.00 96.75 89 TYR A C 1
ATOM 700 O O . TYR A 1 89 ? -6.769 -9.887 -8.347 1.00 96.75 89 TYR A O 1
ATOM 708 N N . ALA A 1 90 ? -6.524 -10.176 -6.134 1.00 93.38 90 ALA A N 1
ATOM 709 C CA . ALA A 1 90 ? -5.065 -10.154 -6.174 1.00 93.38 90 ALA A CA 1
ATOM 710 C C . ALA A 1 90 ? -4.503 -11.300 -7.033 1.00 93.38 90 ALA A C 1
ATOM 712 O O . ALA A 1 90 ? -3.632 -11.067 -7.869 1.00 93.38 90 ALA A O 1
ATOM 713 N N . LEU A 1 91 ? -5.046 -12.513 -6.881 1.00 97.06 91 LEU A N 1
ATOM 714 C CA . LEU A 1 91 ? -4.667 -13.676 -7.680 1.00 97.06 91 LEU A CA 1
ATOM 715 C C . LEU A 1 91 ? -4.967 -13.466 -9.168 1.00 97.06 91 LEU A C 1
ATOM 717 O O . LEU A 1 91 ? -4.104 -13.720 -10.001 1.00 97.06 91 LEU A O 1
ATOM 721 N N . LEU A 1 92 ? -6.160 -12.972 -9.507 1.00 97.81 92 LEU A N 1
ATOM 722 C CA . LEU A 1 92 ? -6.543 -12.707 -10.896 1.00 97.81 92 LEU A CA 1
ATOM 723 C C . LEU A 1 92 ? -5.639 -11.653 -11.546 1.00 97.81 92 LEU A C 1
ATOM 725 O O . LEU A 1 92 ? -5.190 -11.855 -12.671 1.00 97.81 92 LEU A O 1
ATOM 729 N N . CYS A 1 93 ? -5.319 -10.568 -10.835 1.00 96.31 93 CYS A N 1
ATOM 730 C CA . CYS A 1 93 ? -4.368 -9.567 -11.321 1.00 96.31 93 CYS A CA 1
ATOM 731 C C . CYS A 1 93 ? -2.974 -10.167 -11.542 1.00 96.31 93 CYS A C 1
ATOM 733 O O . CYS A 1 93 ? -2.335 -9.869 -12.547 1.00 96.31 93 CYS A O 1
ATOM 735 N N . PHE A 1 94 ? -2.512 -11.027 -10.632 1.00 94.62 94 PHE A N 1
ATOM 736 C CA . PHE A 1 94 ? -1.212 -11.683 -10.752 1.00 94.62 94 PHE A CA 1
ATOM 737 C C . PHE A 1 94 ? -1.153 -12.640 -11.950 1.00 94.62 94 PHE A C 1
ATO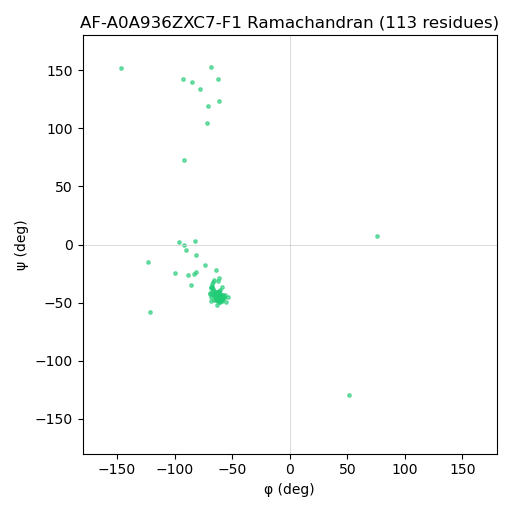M 739 O O . PHE A 1 94 ? -0.232 -12.556 -12.756 1.00 94.62 94 PHE A O 1
ATOM 746 N N . VAL A 1 95 ? -2.164 -13.496 -12.121 1.00 97.69 95 VAL A N 1
ATOM 747 C CA . VAL A 1 95 ? -2.269 -14.396 -13.282 1.00 97.69 95 VAL A CA 1
ATOM 748 C C . VAL A 1 95 ? -2.363 -13.600 -14.584 1.00 97.69 95 VAL A C 1
ATOM 750 O O . VAL A 1 95 ? -1.675 -13.925 -15.549 1.00 97.69 95 VAL A O 1
ATOM 753 N N . GLY A 1 96 ? -3.159 -12.527 -14.607 1.00 97.56 96 GLY A N 1
ATOM 754 C CA . GLY A 1 96 ? -3.258 -11.630 -15.758 1.00 97.56 96 GLY A CA 1
ATOM 755 C C . GLY A 1 96 ? -1.916 -10.986 -16.115 1.00 97.56 96 GLY A C 1
ATOM 756 O O . GLY A 1 96 ? -1.541 -10.966 -17.283 1.00 97.56 96 GLY A O 1
ATOM 757 N N . TYR A 1 97 ? -1.155 -10.528 -15.118 1.00 93.62 97 TYR A N 1
ATOM 758 C CA . TYR A 1 97 ? 0.196 -10.004 -15.321 1.00 93.62 97 TYR A CA 1
ATOM 759 C C . TYR A 1 97 ? 1.138 -11.052 -15.931 1.00 93.62 97 TYR A C 1
ATOM 761 O O . TYR A 1 97 ? 1.805 -10.760 -16.922 1.00 93.62 97 TYR A O 1
ATOM 769 N N . LEU A 1 98 ? 1.155 -12.282 -15.404 1.00 95.94 98 LEU A N 1
ATOM 770 C CA . LEU A 1 98 ? 1.983 -13.361 -15.956 1.00 95.94 98 LEU A CA 1
ATOM 771 C C . LEU A 1 98 ? 1.608 -13.689 -17.405 1.00 95.94 98 LEU A C 1
ATOM 773 O O . LEU A 1 98 ? 2.494 -13.898 -18.229 1.00 95.94 98 LEU A O 1
ATOM 777 N N . ALA A 1 99 ? 0.313 -13.689 -17.731 1.00 97.19 99 ALA A N 1
ATOM 778 C CA . ALA A 1 99 ? -0.155 -13.895 -19.098 1.00 97.19 99 ALA A CA 1
ATOM 779 C C . ALA A 1 99 ? 0.346 -12.791 -20.044 1.00 97.19 99 ALA A C 1
ATOM 781 O O . ALA A 1 99 ? 0.829 -13.094 -21.133 1.00 97.19 99 ALA A O 1
ATOM 782 N N . VAL A 1 100 ? 0.296 -11.523 -19.621 1.00 95.81 100 VAL A N 1
ATOM 783 C CA . VAL A 1 100 ? 0.833 -10.395 -20.403 1.00 95.81 100 VAL A CA 1
ATOM 784 C C . VAL A 1 100 ? 2.339 -10.541 -20.615 1.00 95.81 100 VAL A C 1
ATOM 786 O O . VAL A 1 100 ? 2.802 -10.427 -21.748 1.00 95.81 100 VAL A O 1
ATOM 789 N N . VAL A 1 101 ? 3.102 -10.840 -19.559 1.00 93.62 101 VAL A N 1
ATOM 790 C CA . VAL A 1 101 ? 4.557 -11.051 -19.654 1.00 93.62 101 VAL A CA 1
ATOM 791 C C . VAL A 1 101 ? 4.884 -12.201 -20.603 1.00 93.62 101 VAL A C 1
ATOM 793 O O . VAL A 1 101 ? 5.761 -12.057 -21.452 1.00 93.62 101 VAL A O 1
ATOM 796 N N . PHE A 1 102 ? 4.158 -13.315 -20.507 1.00 94.88 102 PHE A N 1
ATOM 797 C CA . PHE A 1 102 ? 4.332 -14.466 -21.389 1.00 94.88 102 PHE A CA 1
ATOM 798 C C . PHE A 1 102 ? 4.092 -14.104 -22.859 1.00 94.88 102 PHE A C 1
ATOM 800 O O . PHE A 1 102 ? 4.913 -14.435 -23.711 1.00 94.88 102 PHE A O 1
ATOM 807 N N . VAL A 1 103 ? 3.007 -13.384 -23.160 1.00 96.19 103 VAL A N 1
ATOM 808 C CA . VAL A 1 103 ? 2.696 -12.941 -24.529 1.00 96.19 103 VAL A CA 1
ATOM 809 C C . VAL A 1 103 ? 3.779 -12.006 -25.065 1.00 96.19 103 VAL A C 1
ATOM 811 O O . VAL A 1 103 ? 4.240 -12.198 -26.186 1.00 96.19 103 VAL A O 1
ATOM 814 N N . VAL A 1 104 ? 4.223 -11.026 -24.273 1.00 94.06 104 VAL A N 1
ATOM 815 C CA . VAL A 1 104 ? 5.290 -10.097 -24.677 1.00 94.06 104 VAL A CA 1
ATOM 816 C C . VAL A 1 104 ? 6.591 -10.851 -24.953 1.00 94.06 104 VAL A C 1
ATOM 818 O O . VAL A 1 104 ? 7.203 -10.643 -25.997 1.00 94.06 104 VAL A O 1
ATOM 821 N N . ALA A 1 105 ? 6.989 -11.762 -24.063 1.00 92.44 105 ALA A N 1
ATOM 822 C CA . ALA A 1 105 ? 8.191 -12.571 -24.240 1.00 92.44 105 ALA A CA 1
ATOM 823 C C . ALA A 1 105 ? 8.111 -13.459 -25.492 1.00 92.44 105 ALA A C 1
ATOM 825 O O . ALA A 1 105 ? 9.084 -13.547 -26.238 1.00 92.44 105 ALA A O 1
ATOM 826 N N . LEU A 1 106 ? 6.951 -14.070 -25.756 1.00 94.56 106 LEU A N 1
ATOM 827 C CA . LEU A 1 106 ? 6.718 -14.879 -26.952 1.00 94.56 106 LEU A CA 1
ATOM 828 C C . LEU A 1 106 ? 6.842 -14.038 -28.229 1.00 94.56 106 LEU A C 1
ATOM 830 O O . LEU A 1 106 ? 7.547 -14.433 -29.152 1.00 94.56 106 LEU A O 1
ATOM 834 N N . VAL A 1 107 ? 6.202 -12.866 -28.276 1.00 95.44 107 VAL A N 1
ATOM 835 C CA . VAL A 1 107 ? 6.273 -11.956 -29.432 1.00 95.44 107 VAL A CA 1
ATOM 836 C C . VAL A 1 107 ? 7.707 -11.491 -29.681 1.00 95.44 107 VAL A C 1
ATOM 838 O O . VAL A 1 107 ? 8.172 -11.543 -30.818 1.00 95.44 107 VAL A O 1
ATOM 841 N N . LEU A 1 108 ? 8.427 -11.080 -28.634 1.00 93.06 108 LEU A N 1
ATOM 842 C CA . LEU A 1 108 ? 9.821 -10.644 -28.752 1.00 93.06 108 LEU A CA 1
ATOM 843 C C . LEU A 1 108 ? 10.750 -11.786 -29.184 1.00 93.06 108 LEU A C 1
ATOM 845 O O . LEU A 1 108 ? 11.610 -11.571 -30.032 1.00 93.06 108 LEU A O 1
ATOM 849 N N . GLY A 1 109 ? 10.562 -12.992 -28.643 1.00 91.44 109 GLY A N 1
ATOM 850 C CA . GLY A 1 109 ? 11.351 -14.170 -29.011 1.00 91.44 109 GLY A CA 1
ATOM 851 C C . GLY A 1 109 ? 11.113 -14.631 -30.451 1.00 91.44 109 GLY A C 1
ATOM 852 O O . GLY A 1 109 ? 12.053 -15.006 -31.145 1.00 91.44 109 GLY A O 1
ATOM 853 N N . LEU A 1 110 ? 9.869 -14.564 -30.934 1.00 89.44 110 LEU A N 1
ATOM 854 C CA . LEU A 1 110 ? 9.556 -14.840 -32.340 1.00 89.44 110 LEU A CA 1
ATOM 855 C C . LEU A 1 110 ? 10.144 -13.773 -33.273 1.00 89.44 110 LEU A C 1
ATOM 857 O O . LEU A 1 110 ? 10.612 -14.108 -34.356 1.00 89.44 110 LEU A O 1
ATOM 861 N N . ALA A 1 111 ? 10.150 -12.504 -32.854 1.00 85.50 111 ALA A N 1
ATOM 862 C CA . ALA A 1 111 ? 10.735 -11.415 -33.630 1.00 85.50 111 ALA A CA 1
ATOM 863 C C . ALA A 1 111 ? 12.267 -11.513 -33.733 1.00 85.50 111 ALA A C 1
ATOM 865 O O . ALA A 1 111 ? 12.815 -11.209 -34.787 1.00 85.50 111 ALA A O 1
ATOM 866 N N . SER A 1 112 ? 12.955 -11.958 -32.675 1.00 84.12 112 SER A N 1
ATOM 867 C CA . SER A 1 112 ? 14.417 -12.117 -32.668 1.00 84.12 112 SER A CA 1
ATOM 868 C C . SER A 1 112 ? 14.911 -13.408 -33.324 1.00 84.12 112 SER A C 1
ATOM 870 O O . SER A 1 112 ? 16.052 -13.460 -33.767 1.00 84.12 112 SER A O 1
ATOM 872 N N . GLY A 1 113 ? 14.077 -14.449 -33.406 1.00 70.38 113 GLY A N 1
ATOM 873 C CA . GLY A 1 113 ? 14.390 -15.680 -34.143 1.00 70.38 113 GLY A CA 1
ATOM 874 C C . GLY A 1 113 ? 14.145 -15.599 -3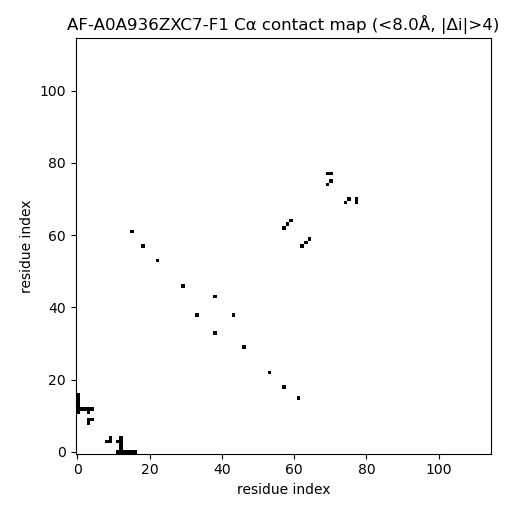5.656 1.00 70.38 113 GLY A C 1
ATOM 875 O O . GLY A 1 113 ? 14.505 -16.528 -36.375 1.00 70.38 113 GLY A O 1
ATOM 876 N N . ALA A 1 114 ? 13.514 -14.523 -36.139 1.00 59.03 114 ALA A N 1
ATOM 877 C CA . ALA A 1 114 ? 13.206 -14.289 -37.553 1.00 59.03 114 ALA A CA 1
ATOM 878 C C . ALA A 1 114 ? 14.240 -13.399 -38.284 1.00 59.03 114 ALA A C 1
ATOM 880 O O . ALA A 1 114 ? 14.049 -13.094 -39.463 1.00 59.03 114 ALA A O 1
ATOM 881 N N . SER A 1 115 ? 15.306 -12.984 -37.592 1.00 49.16 115 SER A N 1
ATOM 882 C CA . SER A 1 115 ? 16.443 -12.189 -38.090 1.00 49.16 115 SER A CA 1
ATOM 883 C C . SER A 1 115 ? 17.730 -12.999 -38.082 1.00 49.16 115 SER A C 1
ATOM 885 O O . SER A 1 115 ? 18.496 -12.888 -39.062 1.00 49.16 115 SER A O 1
#

Radius of gyration: 20.01 Å; Cα contacts (8 Å, |Δi|>4): 27; chains: 1; bounding box: 41×29×60 Å

Secondary structure (DSSP, 8-state):
-HHHHHTT-HHHHHHHHHHHHHHHHHHHHHHHHHHHSPP-HHHHHHHHHHHHHHHHHHIIIIIHHHHHHHHHHHGGG--PPPSHHHHHHHHHHHHHHHHHHHHHHHHHHHHHTT-

Nearest PDB structures (foldseek):
  5izs-assemb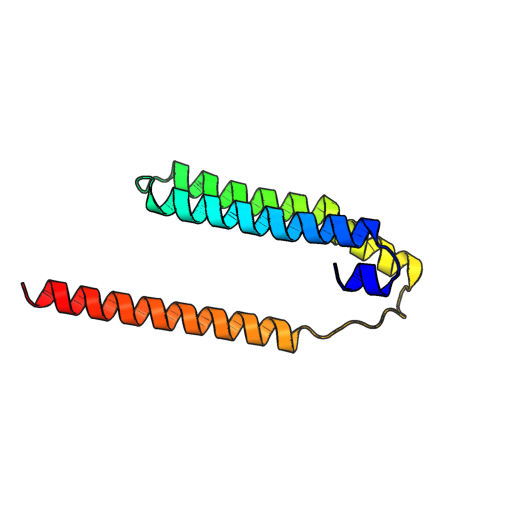ly1_A  TM=5.657E-01  e=9.121E+00  synthetic construct

Mean predicted aligned error: 5.8 Å

Solvent-accessible surface area (backbone atoms only — not comparable to full-atom values): 6530 Å² total; per-residue (Å²): 63,70,72,31,50,78,69,71,37,56,68,63,14,52,54,39,45,50,51,51,53,50,51,50,52,51,52,51,51,51,54,54,47,63,73,74,48,80,92,45,74,66,58,53,48,51,52,54,51,49,54,51,49,52,52,52,51,46,38,66,74,46,52,50,53,50,54,49,52,49,43,74,74,40,54,88,74,54,88,79,81,81,60,63,68,64,51,50,53,52,50,52,53,50,54,52,49,53,52,51,52,52,51,52,51,51,54,53,51,56,58,63,73,74,112

Sequence (115 aa):
MKNWQALGEKEKADQSKMWLIGSIAFFVVLAITATLMPESKEVDLLFRAGAFGLLIAWYVQSARPQARYIAGRFGASYPKKGWGKPLLYALLCFVGYLAVVFVVALVLGLASGAS

pLDDT: mean 91.67, std 6.6, range [49.16, 97.81]

Foldseek 3Di:
DVVCVVVVNVVLVVVVVVLVVVVVVVVVVLVVCVVVDDDDPVNVVCSVVVVVVSVVVCCVPRVVVVVVVCCVPQNPNDDDDDCVVVVVVVVVVVVVVVVVVVVVVVVVVVVVVVD